Protein AF-A0A640S4M1-F1 (afdb_monomer_lite)

Secondary structure (DSSP, 8-state):
-EEEEEEETTEEEEEEEE----TTTGGGSPPEEEEEE--SS----EETTSPBPP-EEETTEEEEEE-SS-EEEESSSPPPPP-

Organism: NCBI:txid285557

Sequence (83 aa):
MSAFEVTRAGRGPLHVLWAAGDAFTGEDAPETPVDWPWPHATVHALDAFGTRVPLERNGITVHLRASVTPLFLPAGPEAPARS

Radius of gyration: 12.92 Å; chains: 1; bounding box: 26×32×33 Å

pLDDT: mean 90.78, std 8.8, range [55.84, 97.94]

Structure (mmCIF, N/CA/C/O backbone):
data_AF-A0A640S4M1-F1
#
_entry.id   AF-A0A640S4M1-F1
#
loop_
_atom_site.group_PDB
_atom_site.id
_atom_site.type_symbol
_atom_site.label_atom_id
_atom_site.label_alt_id
_atom_site.label_comp_id
_atom_site.label_asym_id
_atom_site.label_entity_id
_atom_site.label_seq_id
_atom_site.pdbx_PDB_ins_code
_atom_site.Cartn_x
_atom_site.Cartn_y
_atom_site.Cartn_z
_atom_site.occupancy
_atom_site.B_iso_or_equiv
_atom_site.auth_seq_id
_atom_site.auth_comp_id
_atom_site.auth_asym_id
_atom_site.auth_atom_id
_atom_site.pdbx_PDB_model_num
ATOM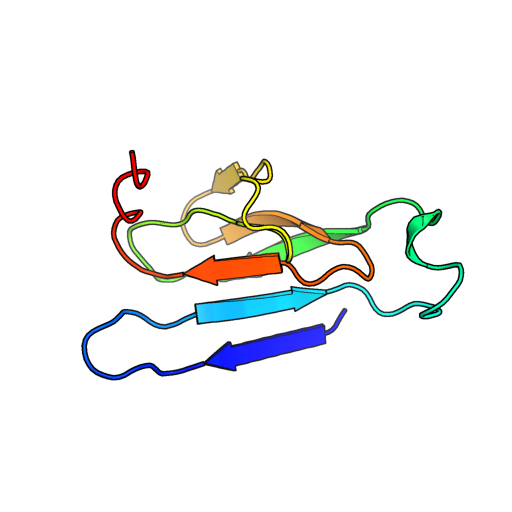 1 N N . MET A 1 1 ? -1.463 5.236 -11.404 1.00 89.19 1 MET A N 1
ATOM 2 C CA . MET A 1 1 ? -1.481 4.582 -10.081 1.00 89.19 1 MET A CA 1
ATOM 3 C C . MET A 1 1 ? -2.922 4.242 -9.759 1.00 89.19 1 MET A C 1
ATOM 5 O O . MET A 1 1 ? -3.805 5.008 -10.136 1.00 89.19 1 MET A O 1
ATOM 9 N N . SER A 1 2 ? -3.146 3.087 -9.148 1.00 93.94 2 SER A N 1
ATOM 10 C CA . SER A 1 2 ? -4.467 2.554 -8.836 1.00 93.94 2 SER A CA 1
ATOM 11 C C . SER A 1 2 ? -4.502 2.114 -7.379 1.00 93.94 2 SER A C 1
ATOM 13 O O . SER A 1 2 ? -3.494 1.651 -6.842 1.00 93.94 2 SER A O 1
ATOM 15 N N . ALA A 1 3 ? -5.658 2.291 -6.742 1.00 96.25 3 ALA A N 1
ATOM 16 C CA . ALA A 1 3 ? -5.862 1.882 -5.365 1.00 96.25 3 ALA A CA 1
ATOM 17 C C . ALA A 1 3 ? -7.331 1.572 -5.072 1.00 96.25 3 ALA A C 1
ATOM 19 O O . ALA A 1 3 ? -8.229 2.165 -5.673 1.00 96.25 3 ALA A O 1
ATOM 20 N N . PHE A 1 4 ? -7.568 0.682 -4.112 1.00 96.69 4 PHE A N 1
ATOM 21 C CA . PHE A 1 4 ? -8.877 0.493 -3.490 1.00 96.69 4 PHE A CA 1
ATOM 22 C C . PHE A 1 4 ? -8.734 0.095 -2.021 1.00 96.69 4 PHE A C 1
ATOM 24 O O . PHE A 1 4 ? -7.692 -0.403 -1.591 1.00 96.69 4 PHE A O 1
ATOM 31 N N . GLU A 1 5 ? -9.796 0.316 -1.252 1.00 96.69 5 GLU A N 1
ATOM 32 C CA . GLU A 1 5 ? -9.898 -0.114 0.140 1.00 96.69 5 GLU A CA 1
ATOM 33 C C . GLU A 1 5 ? -10.754 -1.382 0.245 1.00 96.69 5 GLU A C 1
ATOM 35 O O . GLU A 1 5 ? -11.766 -1.533 -0.440 1.00 96.69 5 GLU A O 1
ATOM 40 N N . VAL A 1 6 ? -10.353 -2.290 1.132 1.00 96.19 6 VAL A N 1
ATOM 41 C CA . VAL A 1 6 ? -11.097 -3.490 1.504 1.00 96.19 6 VAL A CA 1
ATOM 42 C C . VAL A 1 6 ? -11.469 -3.422 2.980 1.00 96.19 6 VAL A C 1
ATOM 44 O O . VAL A 1 6 ? -10.606 -3.441 3.864 1.00 96.19 6 VAL A O 1
ATOM 47 N N . THR A 1 7 ? -12.770 -3.432 3.257 1.00 93.50 7 THR A N 1
ATOM 48 C CA . THR A 1 7 ? -13.305 -3.619 4.609 1.00 93.50 7 THR A CA 1
ATOM 49 C C . THR A 1 7 ? -13.379 -5.109 4.943 1.00 93.50 7 THR A C 1
ATOM 51 O O . THR A 1 7 ? -13.825 -5.923 4.136 1.00 93.50 7 THR A O 1
ATOM 54 N N . ARG A 1 8 ? -12.946 -5.491 6.148 1.00 91.31 8 ARG A N 1
ATOM 55 C CA . ARG A 1 8 ? -12.895 -6.891 6.599 1.00 91.31 8 ARG A CA 1
ATOM 56 C C . ARG A 1 8 ? -13.501 -6.997 7.993 1.00 91.31 8 ARG A C 1
ATOM 58 O O . ARG A 1 8 ? -13.118 -6.245 8.884 1.00 91.31 8 ARG A O 1
ATOM 65 N N . ALA A 1 9 ? -14.414 -7.940 8.206 1.00 91.81 9 ALA A N 1
ATOM 66 C CA . ALA A 1 9 ? -15.038 -8.124 9.515 1.00 91.81 9 ALA A CA 1
ATOM 67 C C . ALA A 1 9 ? -13.980 -8.404 10.602 1.00 91.81 9 ALA A C 1
ATOM 69 O O . ALA A 1 9 ? -13.122 -9.274 10.440 1.00 91.81 9 ALA A O 1
ATOM 70 N N . GLY A 1 10 ? -14.027 -7.643 11.700 1.00 88.88 10 GLY A N 1
ATOM 71 C CA . GLY A 1 10 ? -13.110 -7.792 12.836 1.00 88.88 10 GLY A CA 1
ATOM 72 C C . GLY A 1 10 ? -11.655 -7.377 12.575 1.00 88.88 10 GLY A C 1
ATOM 73 O O . GLY A 1 10 ? -10.794 -7.664 13.404 1.00 88.88 10 GLY A O 1
ATOM 74 N N . ARG A 1 11 ? -11.347 -6.721 11.446 1.00 88.38 11 ARG A N 1
ATOM 75 C CA . ARG A 1 11 ? -10.006 -6.200 11.121 1.00 88.38 11 ARG A CA 1
ATOM 76 C C . ARG A 1 11 ? -10.099 -4.753 10.638 1.00 88.38 11 ARG A C 1
ATOM 78 O O . ARG A 1 11 ? -11.123 -4.343 10.104 1.00 88.38 11 ARG A O 1
ATOM 85 N N . GLY A 1 12 ? -9.016 -3.992 10.796 1.00 89.56 12 GLY A N 1
ATOM 86 C CA . GLY A 1 12 ? -8.921 -2.654 10.207 1.00 89.56 12 GLY A CA 1
ATOM 87 C C . GLY A 1 12 ? -8.961 -2.688 8.670 1.00 89.56 12 GLY A C 1
ATOM 88 O O . GLY A 1 12 ? -8.737 -3.759 8.074 1.00 89.56 12 GLY A O 1
ATOM 89 N N . PRO A 1 13 ? -9.239 -1.538 8.023 1.00 93.50 13 PRO A N 1
ATOM 90 C CA . PRO A 1 13 ? -9.232 -1.424 6.567 1.00 93.50 13 PRO A CA 1
ATOM 91 C C . PRO A 1 13 ? -7.896 -1.881 5.978 1.00 93.50 13 PRO A C 1
ATOM 93 O O . PRO A 1 13 ? -6.852 -1.845 6.630 1.00 93.50 13 PRO A O 1
ATOM 96 N N . LEU A 1 14 ? -7.944 -2.370 4.747 1.00 95.62 14 LEU A N 1
ATOM 97 C CA . LEU A 1 14 ? -6.777 -2.753 3.964 1.00 95.62 14 LEU A CA 1
ATOM 98 C C . LEU A 1 14 ? -6.779 -1.927 2.688 1.00 95.62 14 LEU A C 1
ATOM 100 O O . LEU A 1 14 ? -7.701 -2.057 1.891 1.00 95.62 14 LEU A O 1
ATOM 104 N N . HIS A 1 15 ? -5.752 -1.115 2.484 1.00 97.19 15 HIS A N 1
ATOM 105 C CA . HIS A 1 15 ? -5.558 -0.427 1.219 1.00 97.19 15 HIS A CA 1
ATOM 106 C C . HIS A 1 15 ? -4.689 -1.300 0.321 1.00 97.19 15 HIS A C 1
ATOM 108 O O . HIS A 1 15 ? -3.670 -1.835 0.762 1.00 97.19 15 HIS A O 1
ATOM 114 N N . VAL A 1 16 ? -5.104 -1.445 -0.932 1.00 97.44 16 VAL A N 1
ATOM 115 C CA . VAL A 1 16 ? -4.354 -2.143 -1.975 1.00 97.44 16 VAL A CA 1
ATOM 116 C C . VAL A 1 16 ? -3.918 -1.107 -2.995 1.00 97.44 16 VAL A C 1
ATOM 118 O O . VAL A 1 16 ? -4.769 -0.389 -3.514 1.00 97.44 16 VAL A O 1
ATOM 121 N N . LEU A 1 17 ? -2.615 -1.001 -3.247 1.00 97.38 17 LEU A N 1
ATOM 122 C CA . LEU A 1 17 ? -2.011 -0.006 -4.138 1.00 97.38 17 LEU A CA 1
ATOM 123 C C . LEU A 1 17 ? -1.149 -0.700 -5.196 1.00 97.38 17 LEU A C 1
ATOM 125 O O . LEU A 1 17 ? -0.449 -1.657 -4.879 1.00 97.38 17 LEU A O 1
ATOM 129 N N . TRP A 1 18 ? -1.159 -0.194 -6.429 1.00 96.00 18 TRP A N 1
ATOM 130 C CA . TRP A 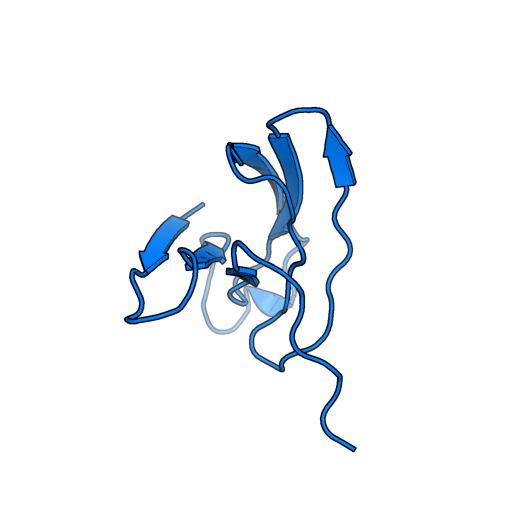1 18 ? -0.217 -0.605 -7.476 1.00 96.00 18 TRP A CA 1
ATOM 131 C C . TRP A 1 18 ? -0.024 0.494 -8.528 1.00 96.00 18 TRP A C 1
ATOM 133 O O . TRP A 1 18 ? -0.864 1.384 -8.729 1.00 96.00 18 TRP A O 1
ATOM 143 N N . ALA A 1 19 ? 1.115 0.455 -9.210 1.00 94.00 19 ALA A N 1
ATOM 144 C CA . ALA A 1 19 ? 1.365 1.260 -10.392 1.00 94.00 19 ALA A CA 1
ATOM 145 C C . ALA A 1 19 ? 0.648 0.647 -11.603 1.00 94.00 19 ALA A C 1
ATOM 147 O O . ALA A 1 19 ? 0.529 -0.567 -11.734 1.00 94.00 19 ALA A O 1
ATOM 148 N N . ALA A 1 20 ? 0.166 1.501 -12.507 1.00 88.38 20 ALA A N 1
ATOM 149 C CA . ALA A 1 20 ? -0.336 1.018 -13.787 1.00 88.38 20 ALA A CA 1
ATOM 150 C C . ALA A 1 20 ? 0.863 0.634 -14.661 1.00 88.38 20 ALA A C 1
ATOM 152 O O . ALA A 1 20 ? 1.831 1.390 -14.724 1.00 88.38 20 ALA A O 1
ATOM 153 N N . GLY A 1 21 ? 0.787 -0.503 -15.340 1.00 84.81 21 GLY A N 1
ATOM 154 C CA . GLY A 1 21 ? 1.849 -0.980 -16.214 1.00 84.81 21 GLY A CA 1
ATOM 155 C C . GLY A 1 21 ? 1.429 -2.236 -16.964 1.00 84.81 21 GLY A C 1
ATOM 156 O O . GLY A 1 21 ? 0.333 -2.758 -16.751 1.00 84.81 21 GLY A O 1
ATOM 157 N N . ASP A 1 22 ? 2.298 -2.683 -17.864 1.00 82.81 22 ASP A N 1
ATOM 158 C CA . ASP A 1 22 ? 2.114 -3.943 -18.576 1.00 82.81 22 ASP A CA 1
ATOM 159 C C . ASP A 1 22 ? 2.227 -5.128 -17.604 1.00 82.81 22 ASP A C 1
ATOM 161 O O . ASP A 1 22 ? 3.108 -5.151 -16.749 1.00 82.81 22 ASP A O 1
ATOM 165 N N . ALA A 1 23 ? 1.334 -6.110 -17.716 1.00 74.00 23 ALA A N 1
ATOM 166 C CA . ALA A 1 23 ? 1.293 -7.238 -16.783 1.00 74.00 23 ALA A CA 1
ATOM 167 C C . ALA A 1 23 ? 2.422 -8.264 -16.999 1.00 74.00 23 ALA A C 1
ATOM 169 O O . ALA A 1 23 ? 2.636 -9.103 -16.131 1.00 74.00 23 ALA A O 1
ATOM 170 N N . PHE A 1 24 ? 3.117 -8.224 -18.141 1.00 76.56 24 PHE A N 1
ATOM 171 C CA . PHE A 1 24 ? 4.189 -9.157 -18.489 1.00 76.56 24 PHE A CA 1
ATOM 172 C C . PHE A 1 24 ? 5.576 -8.541 -18.306 1.00 76.56 24 PHE A C 1
ATOM 174 O O . PHE A 1 24 ? 6.481 -9.231 -17.854 1.00 76.56 24 PHE A O 1
ATOM 181 N N . THR A 1 25 ? 5.755 -7.262 -18.648 1.00 82.19 25 THR A N 1
ATOM 182 C CA . THR A 1 25 ? 7.057 -6.573 -18.558 1.00 82.19 25 THR A CA 1
ATOM 183 C C . THR A 1 25 ? 7.097 -5.481 -17.494 1.00 82.19 25 THR A C 1
ATOM 185 O O . THR A 1 25 ? 8.125 -4.836 -17.306 1.00 82.19 25 THR A O 1
ATOM 188 N N . GLY A 1 26 ? 5.979 -5.197 -16.825 1.00 81.38 26 GLY A N 1
ATOM 189 C CA . GLY A 1 26 ? 5.901 -4.118 -15.841 1.00 81.38 26 GLY A CA 1
ATOM 190 C C . GLY A 1 26 ? 6.675 -4.392 -14.556 1.00 81.38 26 GLY A C 1
ATOM 191 O O . GLY A 1 26 ? 6.959 -3.447 -13.826 1.00 81.38 26 GLY A O 1
ATOM 192 N N . GLU A 1 27 ? 7.032 -5.650 -14.283 1.00 83.88 27 GLU A N 1
ATOM 193 C CA . GLU A 1 27 ? 7.863 -6.024 -13.131 1.00 83.88 27 GLU A CA 1
ATOM 194 C C . GLU A 1 27 ? 9.314 -5.543 -13.284 1.00 83.88 27 GLU A C 1
ATOM 196 O O . GLU A 1 27 ? 9.945 -5.191 -12.292 1.00 83.88 27 GLU A O 1
ATOM 201 N N . ASP A 1 28 ? 9.814 -5.441 -14.522 1.00 87.69 28 ASP A N 1
ATOM 202 C CA . ASP A 1 28 ? 11.154 -4.919 -14.824 1.00 87.69 28 ASP A CA 1
ATOM 203 C C . ASP A 1 28 ? 11.207 -3.381 -14.818 1.00 87.69 28 ASP A C 1
ATOM 205 O O . ASP A 1 28 ? 12.281 -2.774 -14.892 1.00 87.69 28 ASP A O 1
ATOM 209 N N . ALA A 1 29 ? 10.046 -2.721 -14.774 1.00 87.12 29 ALA A N 1
ATOM 210 C CA . ALA A 1 29 ? 9.977 -1.270 -14.765 1.00 87.12 29 ALA A CA 1
ATOM 211 C C . ALA A 1 29 ? 10.406 -0.709 -13.395 1.00 87.12 29 ALA A C 1
ATOM 213 O O . ALA A 1 29 ? 10.105 -1.295 -12.354 1.00 87.12 29 ALA A O 1
ATOM 214 N N . PRO A 1 30 ? 11.052 0.471 -13.358 1.00 89.81 30 PRO A N 1
ATOM 215 C CA . PRO A 1 30 ? 11.371 1.127 -12.099 1.00 89.81 30 PRO A CA 1
ATOM 216 C C . PRO A 1 30 ? 10.120 1.386 -11.256 1.00 89.81 30 PRO A C 1
ATOM 218 O O . PRO A 1 30 ? 9.097 1.857 -11.758 1.00 89.81 30 PRO A O 1
ATOM 221 N N . GLU A 1 31 ? 10.228 1.159 -9.949 1.00 92.44 31 GLU A N 1
ATOM 222 C CA . GLU A 1 31 ? 9.136 1.452 -9.026 1.00 92.44 31 GLU A CA 1
ATOM 223 C C . GLU A 1 31 ? 8.813 2.953 -9.002 1.00 92.44 31 GLU A C 1
ATOM 225 O O . GLU A 1 31 ? 9.695 3.820 -9.033 1.00 92.44 31 GLU A O 1
ATOM 230 N N . THR A 1 32 ? 7.530 3.277 -8.878 1.00 93.88 32 THR A N 1
ATOM 231 C CA . THR A 1 32 ? 7.031 4.653 -8.823 1.00 93.88 32 THR A CA 1
ATOM 232 C C . THR A 1 32 ? 6.919 5.117 -7.367 1.00 93.88 32 THR A C 1
ATOM 234 O O . THR A 1 32 ? 6.304 4.411 -6.568 1.00 93.88 32 THR A O 1
ATOM 237 N N . PRO A 1 33 ? 7.482 6.279 -6.978 1.00 96.38 33 PRO A N 1
ATOM 238 C CA . PRO A 1 33 ? 7.223 6.869 -5.666 1.00 96.38 33 PRO A CA 1
ATOM 239 C C . PRO A 1 33 ? 5.736 7.186 -5.483 1.00 96.38 33 PRO A C 1
ATOM 241 O O . PRO A 1 33 ? 5.095 7.724 -6.388 1.00 96.38 33 PRO A O 1
ATOM 244 N N . VAL A 1 34 ? 5.197 6.873 -4.310 1.00 96.38 34 VAL A N 1
ATOM 245 C CA . VAL A 1 34 ? 3.805 7.125 -3.944 1.00 96.38 34 VAL A CA 1
ATOM 246 C C . VAL A 1 34 ? 3.752 7.795 -2.579 1.00 96.38 34 VAL A C 1
ATOM 248 O O . VAL A 1 34 ? 4.278 7.262 -1.604 1.00 96.38 34 VAL A O 1
ATOM 251 N N . ASP A 1 35 ? 3.029 8.910 -2.524 1.00 97.50 35 ASP A N 1
ATOM 252 C CA . ASP A 1 35 ? 2.601 9.555 -1.288 1.00 97.50 35 ASP A CA 1
ATOM 253 C C . ASP A 1 35 ? 1.127 9.219 -1.063 1.00 97.50 35 ASP A C 1
ATOM 255 O O . ASP A 1 35 ? 0.256 9.619 -1.841 1.00 97.50 35 ASP A O 1
ATOM 259 N N . TRP A 1 36 ? 0.841 8.446 -0.019 1.00 97.38 36 TRP A N 1
ATOM 260 C CA . TRP A 1 36 ? -0.493 7.919 0.237 1.00 97.38 36 TRP A CA 1
ATOM 261 C C . TRP A 1 36 ? -1.080 8.441 1.556 1.00 97.38 36 TRP A C 1
ATOM 263 O O . TRP A 1 36 ? -0.454 8.271 2.608 1.00 97.38 36 TRP A O 1
ATOM 273 N N . PRO A 1 37 ? -2.288 9.039 1.545 1.00 96.56 37 PRO A N 1
ATOM 274 C CA . PRO A 1 37 ? -2.975 9.428 2.770 1.00 96.56 37 PRO A CA 1
ATOM 275 C C . PRO A 1 37 ? -3.275 8.221 3.664 1.00 96.56 37 PRO A C 1
ATOM 277 O O . PRO A 1 37 ? -3.835 7.215 3.232 1.00 96.56 37 PRO A O 1
ATOM 280 N N . TRP A 1 38 ? -2.935 8.346 4.940 1.00 95.75 38 TRP A N 1
ATOM 281 C CA . TRP A 1 38 ? -3.036 7.293 5.937 1.00 95.75 38 TRP A CA 1
ATOM 282 C C . TRP A 1 38 ? -3.505 7.838 7.297 1.00 95.75 38 TRP A C 1
ATOM 284 O O . TRP A 1 38 ? -2.690 8.203 8.153 1.00 95.75 38 TRP A O 1
ATOM 294 N N . PRO A 1 39 ? -4.827 7.875 7.545 1.00 93.00 39 PRO A N 1
ATOM 295 C CA . PRO A 1 39 ? -5.392 8.419 8.780 1.00 93.00 39 PRO A CA 1
ATOM 296 C C . PRO A 1 39 ? -5.324 7.448 9.976 1.00 93.00 39 PRO A C 1
ATOM 298 O O . PRO A 1 39 ? -5.891 7.734 11.029 1.00 93.00 39 PRO A O 1
ATOM 301 N N . HIS A 1 40 ? -4.654 6.294 9.854 1.00 92.19 40 HIS A N 1
ATOM 302 C CA . HIS A 1 40 ? -4.608 5.272 10.906 1.00 92.19 40 HIS A CA 1
ATOM 303 C C . HIS A 1 40 ? -3.324 5.328 11.740 1.00 92.19 40 HIS A C 1
ATOM 305 O O . HIS A 1 40 ? -2.263 5.742 11.278 1.00 92.19 40 HIS A O 1
ATOM 311 N N . ALA A 1 41 ? -3.406 4.889 12.998 1.00 90.88 41 ALA A N 1
ATOM 312 C CA . ALA A 1 41 ? -2.305 4.990 13.960 1.00 90.88 41 ALA A CA 1
ATOM 313 C C . ALA A 1 41 ? -1.098 4.098 13.634 1.00 90.88 41 ALA A C 1
ATOM 315 O O . ALA A 1 41 ? 0.019 4.454 13.995 1.00 90.88 41 ALA A O 1
ATOM 316 N N . THR A 1 42 ? -1.283 2.989 12.921 1.00 90.62 42 THR A N 1
ATOM 317 C CA . THR A 1 42 ? -0.201 2.081 12.518 1.00 90.62 42 THR A CA 1
ATOM 318 C C . THR A 1 42 ? -0.291 1.767 11.034 1.00 90.62 42 THR A C 1
ATOM 320 O O . THR A 1 42 ? -1.374 1.810 10.446 1.00 90.62 42 THR A O 1
ATOM 323 N N . VAL A 1 43 ? 0.859 1.462 10.438 1.00 92.56 43 VAL A N 1
ATOM 324 C CA . VAL A 1 43 ? 0.982 0.992 9.060 1.00 92.56 43 VAL A CA 1
ATOM 325 C C . VAL A 1 43 ? 2.163 0.039 8.966 1.00 92.56 43 VAL A C 1
ATOM 327 O O . VAL A 1 43 ? 3.200 0.254 9.589 1.00 92.56 43 VAL A O 1
ATOM 330 N N . HIS A 1 44 ? 1.985 -1.008 8.182 1.00 94.44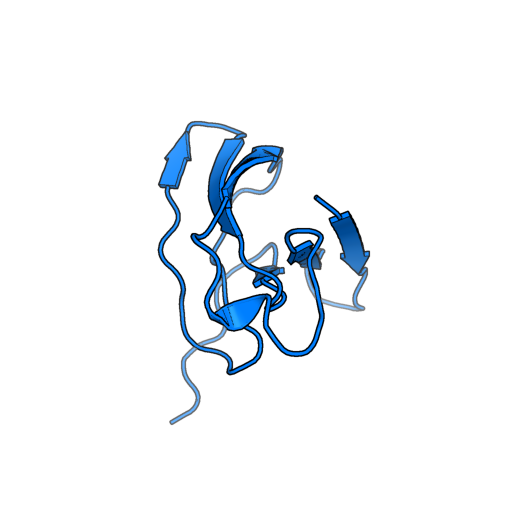 44 HIS A N 1
ATOM 331 C CA . HIS A 1 44 ? 3.051 -1.774 7.554 1.00 94.44 44 HIS A CA 1
ATOM 332 C C . HIS A 1 44 ? 2.606 -2.032 6.114 1.00 94.44 44 HIS A C 1
ATOM 334 O O . HIS A 1 44 ? 1.426 -1.863 5.796 1.00 94.44 44 HIS A O 1
ATOM 340 N N . ALA A 1 45 ? 3.535 -2.410 5.249 1.00 95.94 45 ALA A N 1
ATOM 341 C CA . ALA A 1 45 ? 3.230 -2.743 3.870 1.00 95.94 45 ALA A CA 1
ATOM 342 C C . ALA A 1 45 ? 3.803 -4.119 3.549 1.00 95.94 45 ALA A C 1
ATOM 344 O O . ALA A 1 45 ? 4.919 -4.450 3.960 1.00 95.94 45 ALA A O 1
ATOM 345 N N . LEU A 1 46 ? 3.013 -4.913 2.837 1.00 96.50 46 LEU A N 1
ATOM 346 C CA . LEU A 1 46 ? 3.387 -6.233 2.351 1.00 96.50 46 LEU A CA 1
ATOM 347 C C . LEU A 1 46 ? 3.234 -6.264 0.833 1.00 96.50 46 LEU A C 1
ATOM 349 O O . LEU A 1 46 ? 2.293 -5.670 0.310 1.00 96.50 46 LEU A O 1
ATOM 353 N N . ASP A 1 47 ? 4.110 -6.970 0.134 1.00 94.44 47 ASP A N 1
ATOM 354 C CA . ASP A 1 47 ? 3.869 -7.330 -1.263 1.00 94.44 47 ASP A CA 1
ATOM 355 C C . ASP A 1 47 ? 2.893 -8.520 -1.378 1.00 94.44 47 ASP A C 1
ATOM 357 O O . ASP A 1 47 ? 2.433 -9.093 -0.382 1.00 94.44 47 ASP A O 1
ATOM 361 N N . ALA A 1 48 ? 2.572 -8.911 -2.612 1.00 93.06 48 ALA A N 1
ATOM 362 C CA . ALA A 1 48 ? 1.712 -10.059 -2.904 1.00 93.06 48 ALA A CA 1
ATOM 363 C C . ALA A 1 48 ? 2.266 -11.417 -2.441 1.00 93.06 48 ALA A C 1
ATOM 365 O O . ALA A 1 48 ? 1.505 -12.382 -2.362 1.00 93.06 48 ALA A O 1
ATOM 366 N N . PHE A 1 49 ? 3.547 -11.491 -2.084 1.00 92.12 49 PHE A N 1
ATOM 367 C CA . PHE A 1 49 ? 4.192 -12.682 -1.534 1.00 92.12 49 PHE A CA 1
ATOM 368 C C . PHE A 1 49 ? 4.220 -12.678 0.002 1.00 92.12 49 PHE A C 1
ATOM 370 O O . PHE A 1 49 ? 4.669 -13.644 0.617 1.00 92.12 49 PHE A O 1
ATOM 377 N N . GLY A 1 50 ? 3.702 -11.620 0.636 1.00 93.25 50 GLY A N 1
ATOM 378 C CA . GLY A 1 50 ? 3.709 -11.449 2.086 1.00 93.25 50 GLY A CA 1
ATOM 379 C C . GLY A 1 50 ? 5.039 -10.935 2.638 1.00 93.25 50 GLY A C 1
ATOM 380 O O . GLY A 1 50 ? 5.238 -10.955 3.854 1.00 93.25 50 GLY A O 1
ATOM 381 N N . THR A 1 51 ? 5.944 -10.464 1.780 1.00 93.62 51 THR A N 1
ATOM 382 C CA . THR A 1 51 ? 7.215 -9.862 2.188 1.00 93.62 51 THR A CA 1
ATOM 383 C C . THR A 1 51 ? 6.976 -8.431 2.644 1.00 93.62 51 THR A C 1
ATOM 385 O O . THR A 1 51 ? 6.261 -7.676 1.985 1.00 93.62 51 THR A O 1
ATOM 388 N N . ARG A 1 52 ? 7.596 -8.023 3.759 1.00 94.75 52 ARG A N 1
ATOM 389 C CA . ARG A 1 52 ? 7.579 -6.615 4.174 1.00 94.75 52 ARG A CA 1
ATOM 390 C C . ARG A 1 52 ? 8.299 -5.755 3.146 1.00 94.75 52 ARG A C 1
ATOM 392 O O . ARG A 1 52 ? 9.464 -6.010 2.847 1.00 94.75 52 ARG A O 1
ATOM 399 N N . VAL A 1 53 ? 7.634 -4.694 2.704 1.00 94.94 53 VAL A N 1
ATOM 400 C CA . VAL A 1 53 ? 8.260 -3.664 1.874 1.00 94.94 53 VAL A CA 1
ATOM 401 C C . VAL A 1 53 ? 8.591 -2.427 2.713 1.00 94.94 53 VAL A C 1
ATOM 403 O O . VAL A 1 53 ? 7.847 -2.102 3.648 1.00 94.94 53 VAL A O 1
ATOM 406 N N . PRO A 1 54 ? 9.704 -1.731 2.420 1.00 95.88 54 PRO A N 1
ATOM 407 C CA . PRO A 1 54 ? 10.030 -0.478 3.080 1.00 95.88 54 PRO A CA 1
ATOM 408 C C . PRO A 1 54 ? 8.937 0.571 2.867 1.00 95.88 54 PRO A C 1
ATOM 410 O O . PRO A 1 54 ? 8.409 0.735 1.767 1.00 95.88 54 PRO A O 1
ATOM 413 N N . LEU A 1 55 ? 8.640 1.314 3.927 1.00 96.25 55 LEU A N 1
ATOM 414 C CA . LEU A 1 55 ? 7.826 2.518 3.874 1.00 96.25 55 LEU A CA 1
ATOM 415 C C . LEU A 1 55 ? 8.370 3.527 4.872 1.00 96.25 55 LEU A C 1
ATOM 417 O O . LEU A 1 55 ? 8.949 3.156 5.896 1.00 96.25 55 LEU A O 1
ATOM 421 N N . GLU A 1 56 ? 8.102 4.795 4.611 1.00 97.25 56 GLU A N 1
ATOM 422 C CA . GLU A 1 56 ? 8.292 5.868 5.576 1.00 97.25 56 GLU A CA 1
ATOM 423 C C . GLU A 1 56 ? 6.940 6.482 5.914 1.00 97.25 56 GLU A C 1
ATOM 425 O O . GLU A 1 56 ? 6.025 6.514 5.093 1.00 97.25 56 GLU A O 1
ATOM 430 N N . ARG A 1 57 ? 6.795 6.985 7.138 1.00 94.94 57 ARG A N 1
ATOM 431 C CA . ARG A 1 57 ? 5.587 7.690 7.554 1.00 94.94 57 ARG A CA 1
ATOM 432 C C . ARG A 1 57 ? 5.939 9.082 8.043 1.00 94.94 57 ARG A C 1
ATOM 434 O O . ARG A 1 57 ? 6.711 9.227 8.986 1.00 94.94 57 ARG A O 1
ATOM 441 N N . ASN A 1 58 ? 5.278 10.080 7.470 1.00 95.12 58 ASN A N 1
ATOM 442 C CA . ASN A 1 58 ? 5.338 11.465 7.905 1.00 95.12 58 ASN A CA 1
ATOM 443 C C . ASN A 1 58 ? 3.926 11.950 8.258 1.00 95.12 58 ASN A C 1
ATOM 445 O O . ASN A 1 58 ? 3.104 12.239 7.388 1.00 95.12 58 ASN A O 1
ATOM 449 N N . GLY A 1 59 ? 3.613 11.985 9.555 1.00 93.62 59 GLY A N 1
ATOM 450 C CA . GLY A 1 59 ? 2.286 12.359 10.042 1.00 93.62 59 GLY A CA 1
ATOM 451 C C . GLY A 1 59 ? 1.184 11.432 9.513 1.00 93.62 59 GLY A C 1
ATOM 452 O O . GLY A 1 59 ? 1.108 10.259 9.891 1.00 93.62 59 GLY A O 1
ATOM 453 N N . ILE A 1 60 ? 0.317 11.975 8.656 1.00 95.88 60 ILE A N 1
ATOM 454 C CA . ILE A 1 60 ? -0.798 11.254 8.021 1.00 95.88 60 ILE A CA 1
ATOM 455 C C . ILE A 1 60 ? -0.472 10.772 6.605 1.00 95.88 60 ILE A C 1
ATOM 457 O O . ILE A 1 60 ? -1.378 10.347 5.901 1.00 95.88 60 ILE A O 1
ATOM 461 N N . THR A 1 61 ? 0.781 10.858 6.167 1.00 97.44 61 THR A N 1
ATOM 462 C CA . THR A 1 61 ? 1.204 10.415 4.835 1.00 97.44 61 THR A CA 1
ATOM 463 C C . THR A 1 61 ? 2.164 9.244 4.966 1.00 97.44 61 THR A C 1
ATOM 465 O O . THR A 1 61 ? 3.053 9.247 5.822 1.00 97.44 61 THR A O 1
ATOM 468 N N . VAL A 1 62 ? 1.978 8.236 4.119 1.00 97.44 62 VAL A N 1
ATOM 469 C CA . VAL A 1 62 ? 2.904 7.118 3.945 1.00 97.44 62 VAL A CA 1
ATOM 470 C C . VAL A 1 62 ? 3.599 7.271 2.603 1.00 97.44 62 VAL A C 1
ATOM 472 O O . VAL A 1 62 ? 2.942 7.456 1.583 1.00 97.44 62 VAL A O 1
ATOM 475 N N . HIS A 1 63 ? 4.921 7.179 2.626 1.00 97.94 63 HIS A N 1
ATOM 476 C CA . HIS A 1 63 ? 5.782 7.207 1.457 1.00 97.94 63 HIS A CA 1
ATOM 477 C C . HIS A 1 63 ? 6.242 5.785 1.168 1.00 97.94 63 HIS A C 1
ATOM 479 O O . HIS A 1 63 ? 6.803 5.113 2.038 1.00 97.94 63 HIS A O 1
ATOM 485 N N . LEU A 1 64 ? 5.984 5.313 -0.044 1.00 97.12 64 LEU A N 1
ATOM 486 C CA . LEU A 1 64 ? 6.370 3.979 -0.483 1.00 97.12 64 LEU A CA 1
ATOM 487 C C . LEU A 1 64 ? 6.663 3.964 -1.981 1.00 97.12 64 LEU A C 1
ATOM 489 O O . LEU A 1 64 ? 6.409 4.931 -2.700 1.00 97.12 64 LEU A O 1
ATOM 493 N N . ARG A 1 65 ? 7.214 2.855 -2.457 1.00 96.88 65 ARG A N 1
ATOM 494 C CA . ARG A 1 65 ? 7.471 2.622 -3.875 1.00 96.88 65 ARG A CA 1
ATOM 495 C C . ARG A 1 65 ? 6.504 1.560 -4.374 1.00 96.88 65 ARG A C 1
ATOM 497 O O . ARG A 1 65 ? 6.427 0.503 -3.769 1.00 96.88 65 ARG A O 1
ATOM 504 N N . ALA A 1 66 ? 5.752 1.849 -5.431 1.00 94.75 66 ALA A N 1
ATOM 505 C CA . ALA A 1 66 ? 4.797 0.916 -6.021 1.00 94.75 66 ALA A CA 1
ATOM 506 C C . ALA A 1 66 ? 5.273 0.446 -7.399 1.00 94.75 66 ALA A C 1
ATOM 508 O O . ALA A 1 66 ? 5.662 1.261 -8.239 1.00 94.75 66 ALA A O 1
ATOM 509 N N . SER A 1 67 ? 5.185 -0.857 -7.643 1.00 94.31 67 SER A N 1
ATOM 510 C CA . SER A 1 67 ? 5.330 -1.474 -8.963 1.00 94.31 67 SER A CA 1
ATOM 511 C C . SER A 1 67 ? 3.966 -1.967 -9.460 1.00 94.31 67 SER A C 1
ATOM 513 O O . SER A 1 67 ? 2.927 -1.652 -8.869 1.00 94.31 67 SER A O 1
ATOM 515 N N . VAL A 1 68 ? 3.948 -2.725 -10.557 1.00 94.00 68 VAL A N 1
ATOM 516 C CA . VAL A 1 68 ? 2.741 -3.444 -10.998 1.00 94.00 68 VAL A CA 1
ATOM 517 C C . VAL A 1 68 ? 2.324 -4.549 -10.021 1.00 94.00 68 VAL A C 1
ATOM 519 O O . VAL A 1 68 ? 1.166 -4.967 -10.034 1.00 94.00 68 VAL A O 1
ATOM 522 N N . THR A 1 69 ? 3.230 -4.981 -9.139 1.00 93.44 69 THR A N 1
ATOM 523 C CA . THR A 1 69 ? 2.943 -5.921 -8.056 1.00 93.44 69 THR A CA 1
ATOM 524 C C . THR A 1 69 ? 2.139 -5.216 -6.961 1.00 93.44 69 THR A C 1
ATOM 526 O O . THR A 1 69 ? 2.592 -4.200 -6.425 1.00 93.44 69 THR A O 1
ATOM 529 N N . PRO A 1 70 ? 0.956 -5.732 -6.584 1.00 95.75 70 PRO A N 1
ATOM 530 C CA . PRO A 1 70 ? 0.137 -5.105 -5.557 1.00 95.75 70 PRO A CA 1
ATOM 531 C C . PRO A 1 70 ? 0.818 -5.056 -4.190 1.00 95.75 70 PRO A C 1
ATOM 533 O O . PRO A 1 70 ? 1.380 -6.047 -3.719 1.00 95.75 70 PRO A O 1
ATOM 536 N N . LEU A 1 71 ? 0.676 -3.908 -3.532 1.00 96.94 71 LEU A N 1
ATOM 537 C CA . LEU A 1 71 ? 1.064 -3.688 -2.147 1.00 96.94 71 LEU A CA 1
ATOM 538 C C . LEU A 1 71 ? -0.168 -3.632 -1.251 1.00 96.94 71 LEU A C 1
ATOM 540 O O . LEU A 1 71 ? -1.173 -3.000 -1.580 1.00 96.94 71 LEU A O 1
ATOM 544 N N . PHE A 1 72 ? -0.058 -4.262 -0.089 1.00 97.06 72 PHE A N 1
ATOM 545 C CA . PHE A 1 72 ? -1.098 -4.407 0.917 1.00 97.06 72 PHE A CA 1
ATOM 546 C C . PHE A 1 72 ? -0.723 -3.607 2.159 1.00 97.06 72 PHE A C 1
ATOM 548 O O . PHE A 1 72 ? 0.227 -3.948 2.861 1.00 97.06 72 PHE A O 1
ATOM 555 N N . LEU A 1 73 ? -1.494 -2.563 2.450 1.00 97.12 73 LEU A N 1
ATOM 556 C CA . LEU A 1 73 ? -1.330 -1.715 3.626 1.00 97.12 73 LEU A CA 1
ATOM 557 C C . LEU A 1 73 ? -2.520 -1.948 4.564 1.00 97.12 73 LEU A C 1
ATOM 559 O O . LEU A 1 73 ? -3.587 -1.364 4.362 1.00 97.12 73 LEU A O 1
ATOM 563 N N . PRO A 1 74 ? -2.416 -2.844 5.555 1.00 95.56 74 PRO A N 1
ATOM 564 C CA . PRO A 1 74 ? -3.454 -3.017 6.561 1.00 95.56 74 PRO A CA 1
ATOM 565 C C 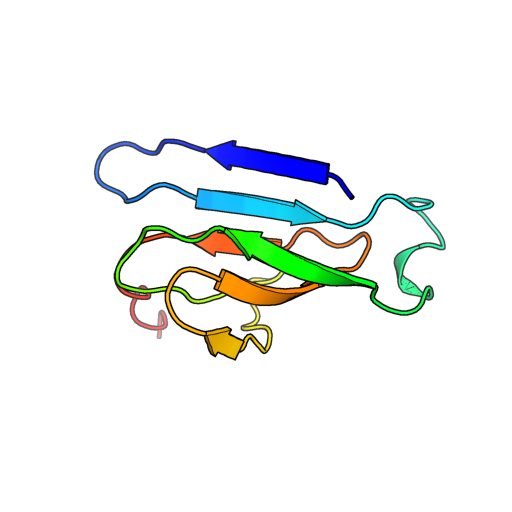. PRO A 1 74 ? -3.340 -1.969 7.678 1.00 95.56 74 PRO A C 1
ATOM 567 O O . PRO A 1 74 ? -2.267 -1.702 8.218 1.00 95.56 74 PR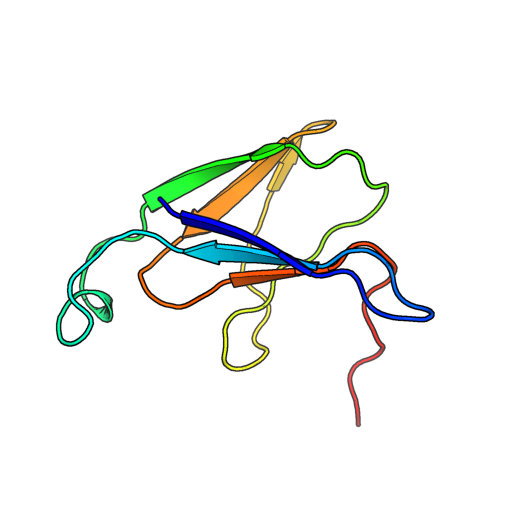O A O 1
ATOM 570 N N . ALA A 1 75 ? -4.484 -1.441 8.101 1.00 92.81 75 ALA A N 1
ATOM 571 C CA . ALA A 1 75 ? -4.606 -0.704 9.347 1.00 92.81 75 ALA A CA 1
ATOM 572 C C . ALA A 1 75 ? -4.717 -1.670 10.532 1.00 92.81 75 ALA A C 1
ATOM 574 O O . ALA A 1 75 ? -5.494 -2.632 10.512 1.00 92.81 75 ALA A O 1
ATOM 575 N N . GLY A 1 76 ? -3.960 -1.381 11.588 1.00 85.31 76 GLY A N 1
ATOM 576 C CA . GLY A 1 76 ? -3.924 -2.177 12.813 1.00 85.31 76 GLY A CA 1
ATOM 577 C C . GLY A 1 76 ? -2.538 -2.747 13.113 1.00 85.31 76 GLY A C 1
ATOM 578 O O . GLY A 1 76 ? -1.581 -2.490 12.374 1.00 85.31 76 GLY A O 1
ATOM 579 N N . PRO A 1 77 ? -2.398 -3.463 14.239 1.00 76.19 77 PRO A N 1
ATOM 580 C CA . PRO A 1 77 ? -1.144 -4.099 14.593 1.00 76.19 77 PRO A CA 1
ATOM 581 C C . PRO A 1 77 ? -0.786 -5.145 13.542 1.00 76.19 77 PRO A C 1
ATOM 583 O O . PRO A 1 77 ? -1.654 -5.829 12.991 1.00 76.19 77 PRO A O 1
ATOM 586 N N . GLU A 1 78 ? 0.505 -5.265 13.271 1.00 76.44 78 GLU A N 1
ATOM 587 C CA . GLU A 1 78 ? 0.988 -6.365 12.461 1.00 76.44 78 GLU A CA 1
ATOM 588 C C . GLU A 1 78 ? 0.683 -7.693 13.152 1.00 76.44 78 GLU A C 1
ATOM 590 O O . GLU A 1 78 ? 0.853 -7.837 14.366 1.00 76.44 78 GLU A O 1
ATOM 595 N N . ALA A 1 79 ? 0.184 -8.656 12.377 1.00 71.38 79 ALA A N 1
ATOM 596 C CA . ALA A 1 79 ? -0.007 -9.994 12.902 1.00 71.38 79 ALA A CA 1
ATOM 597 C C . ALA A 1 79 ? 1.366 -10.574 13.278 1.00 71.38 79 ALA A C 1
ATOM 599 O O . ALA A 1 79 ? 2.318 -10.407 12.516 1.00 71.38 79 ALA A O 1
ATOM 600 N N . PRO A 1 80 ? 1.492 -11.271 14.416 1.00 68.44 80 PRO A N 1
ATOM 601 C CA . PRO A 1 80 ? 2.739 -11.946 14.741 1.00 68.44 80 PRO A CA 1
ATOM 602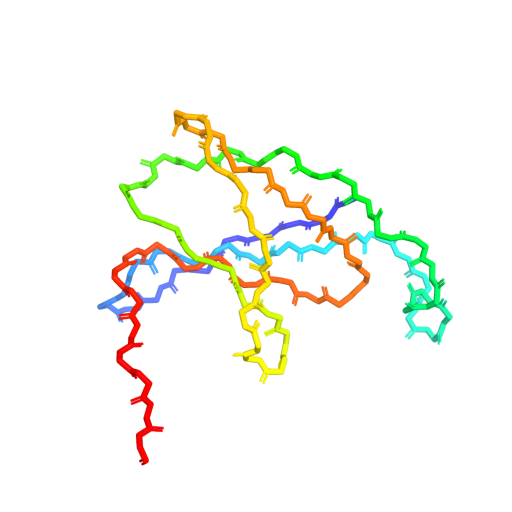 C C . PRO A 1 80 ? 3.124 -12.897 13.601 1.00 68.44 80 PRO A C 1
ATOM 604 O O . PRO A 1 80 ? 2.256 -13.558 13.019 1.00 68.44 80 PRO A O 1
ATOM 607 N N . ALA A 1 81 ? 4.422 -12.948 13.285 1.00 63.62 81 ALA A N 1
ATOM 608 C CA . ALA A 1 81 ? 4.956 -13.894 12.316 1.00 63.62 81 ALA A CA 1
ATOM 609 C C . ALA A 1 81 ? 4.494 -15.305 12.703 1.00 63.62 81 ALA A C 1
ATOM 611 O O . ALA A 1 81 ? 4.635 -15.714 13.857 1.00 63.62 81 ALA A O 1
ATOM 612 N N . ARG A 1 82 ? 3.886 -16.028 11.759 1.00 59.28 82 ARG A N 1
ATOM 613 C CA . ARG A 1 82 ? 3.534 -17.429 11.989 1.00 59.28 82 ARG A CA 1
ATOM 614 C C . ARG A 1 82 ? 4.837 -18.229 11.988 1.00 59.28 82 ARG A C 1
ATOM 616 O O . ARG A 1 82 ? 5.542 -18.211 10.984 1.00 59.28 82 ARG A O 1
ATOM 623 N N . SER A 1 83 ? 5.156 -18.836 13.130 1.00 55.84 83 SER A N 1
ATOM 624 C CA . SER A 1 83 ? 6.242 -19.809 13.312 1.00 55.84 83 SER A CA 1
ATOM 625 C C . SER A 1 83 ? 5.954 -21.114 12.589 1.00 55.84 83 SER A C 1
ATOM 627 O O . SER A 1 83 ? 4.769 -21.524 12.649 1.00 55.84 83 SER A O 1
#

Foldseek 3Di:
DDWDWDDDPPFAIKIKDADDDDPPCQVVPFWDKDKDFAPAPDKWKAWPVRDTADWDDDPRIIIHTHTRTIMIITHDDDDPDDD